Protein AF-A0A924Q758-F1 (afdb_monomer_lite)

pLDDT: mean 72.0, std 23.08, range [26.52, 95.31]

Secondary structure (DSSP, 8-state):
----------S-GGG--TTSSSS-S-S------SS--GGGS-HHHHHHHHHHHHHHGGGSPP---S-STTTTTS----------------S---PPPTT---------------

Sequence (114 aa):
KQIWYLLQLVGHDWDLNLRATTHPEFDAWRWNDYWVPLDVVVEFKRGVYEMALTELSRFLPRCDYRNRFLRSNMRGGNGEHPDGCFEEAQGAHFELPPGATFDPDPQLSHPAVP

Foldseek 3Di:
DDDDDDDDDPDDPVVDDQPPDPDGPDDDDDDDPLPDDLVVPDPVCSVVSVVRSVVCVVVPPPPCPPDPPPVVPDDDDDDDDDDDDDDDDDDDDPDDPPPDDDDDDDDDDDDDDD

Radius of gyration: 28.61 Å; chains: 1; bounding box: 56×79×61 Å

Structure (mmCIF, N/CA/C/O backbone):
data_AF-A0A924Q758-F1
#
_entry.id   AF-A0A924Q758-F1
#
loop_
_atom_site.group_PDB
_atom_site.id
_atom_site.type_symbol
_atom_site.label_atom_id
_atom_site.label_alt_id
_atom_site.label_comp_id
_atom_site.label_asym_id
_atom_site.label_entity_id
_atom_site.label_seq_id
_atom_site.pdbx_PDB_ins_code
_atom_site.Cartn_x
_atom_site.Cartn_y
_atom_site.Cartn_z
_atom_site.occupancy
_atom_site.B_iso_or_equiv
_atom_site.auth_seq_id
_atom_site.auth_comp_id
_atom_site.auth_asym_id
_atom_site.auth_atom_id
_atom_site.pdbx_PDB_model_num
ATOM 1 N N . LYS A 1 1 ? 12.620 -1.961 14.859 1.00 83.31 1 LYS A N 1
ATOM 2 C CA . LYS A 1 1 ? 11.537 -0.951 14.728 1.00 83.31 1 LYS A CA 1
ATOM 3 C C . LYS A 1 1 ? 11.280 -0.737 13.238 1.00 83.31 1 LYS A C 1
ATOM 5 O O . LYS A 1 1 ? 12.261 -0.684 12.512 1.00 83.31 1 LYS A O 1
ATOM 10 N N . GLN A 1 2 ? 10.023 -0.696 12.790 1.00 90.31 2 GLN A N 1
ATOM 11 C CA . GLN A 1 2 ? 9.651 -0.503 11.377 1.00 90.31 2 GLN A CA 1
ATOM 12 C C . GLN A 1 2 ? 8.993 0.872 11.206 1.00 90.31 2 GLN A C 1
ATOM 14 O O . GLN A 1 2 ? 8.342 1.343 12.138 1.00 90.31 2 GLN A O 1
ATOM 19 N N . ILE A 1 3 ? 9.194 1.514 10.056 1.00 93.50 3 ILE A N 1
ATOM 20 C CA . ILE A 1 3 ? 8.580 2.800 9.697 1.00 93.50 3 ILE A CA 1
ATOM 21 C C . ILE A 1 3 ? 7.814 2.577 8.395 1.00 93.50 3 ILE A C 1
ATOM 23 O O . ILE A 1 3 ? 8.365 1.996 7.463 1.00 93.50 3 ILE A O 1
ATOM 27 N N . TRP A 1 4 ? 6.559 3.018 8.354 1.00 95.31 4 TRP A N 1
ATOM 28 C CA . TRP A 1 4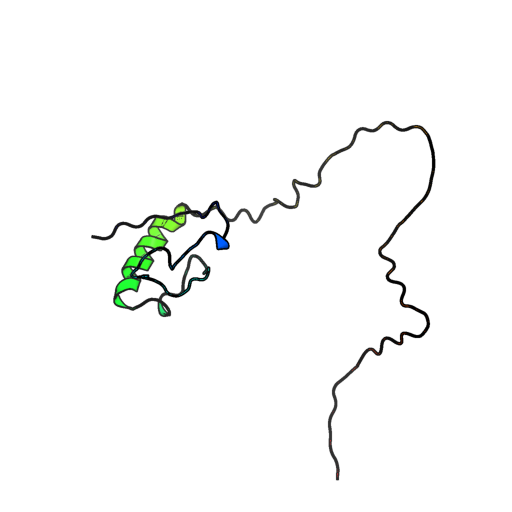 ? 5.658 2.836 7.218 1.00 95.31 4 TRP A CA 1
ATOM 29 C C . TRP A 1 4 ? 5.252 4.184 6.633 1.00 95.31 4 TRP A C 1
ATOM 31 O O . TRP A 1 4 ? 5.047 5.150 7.367 1.00 95.31 4 TRP A O 1
ATOM 41 N N . TYR A 1 5 ? 5.110 4.225 5.310 1.00 94.69 5 TYR A N 1
ATOM 42 C CA . TYR A 1 5 ? 4.680 5.398 4.557 1.00 94.69 5 TYR A CA 1
ATOM 43 C C . TYR A 1 5 ? 3.475 5.025 3.694 1.00 94.69 5 TYR A C 1
ATOM 45 O O . TYR A 1 5 ? 3.447 3.948 3.101 1.00 94.69 5 TYR A O 1
ATOM 53 N N . LEU A 1 6 ? 2.496 5.925 3.608 1.00 95.06 6 LEU A N 1
ATOM 54 C CA . LEU A 1 6 ? 1.405 5.842 2.642 1.00 95.06 6 LEU A CA 1
ATOM 55 C C . LEU A 1 6 ? 1.737 6.760 1.467 1.00 95.06 6 LEU A C 1
ATOM 57 O O . LEU A 1 6 ? 1.982 7.949 1.669 1.00 95.06 6 LEU A O 1
ATOM 61 N N . LEU A 1 7 ? 1.750 6.211 0.256 1.00 94.62 7 LEU A N 1
ATOM 62 C CA . LEU A 1 7 ? 2.089 6.936 -0.965 1.00 94.62 7 LEU A CA 1
ATOM 63 C C . LEU A 1 7 ? 0.929 6.858 -1.956 1.00 94.62 7 LEU A C 1
ATOM 65 O O . LEU A 1 7 ? 0.241 5.842 -2.042 1.00 94.62 7 LEU A O 1
ATOM 69 N N . GLN A 1 8 ? 0.745 7.931 -2.720 1.00 93.12 8 GLN A N 1
ATOM 70 C CA . GLN A 1 8 ? -0.157 7.968 -3.864 1.00 93.12 8 GLN A CA 1
ATOM 71 C C . GLN A 1 8 ? 0.680 7.933 -5.142 1.00 93.12 8 GLN A C 1
ATOM 73 O O . GLN A 1 8 ? 1.552 8.783 -5.331 1.00 93.12 8 GLN A O 1
ATOM 78 N N . LEU A 1 9 ? 0.405 6.974 -6.028 1.00 93.31 9 LEU A N 1
ATOM 79 C CA . LEU A 1 9 ? 0.984 6.978 -7.367 1.00 93.31 9 LEU A CA 1
ATOM 80 C C . LEU A 1 9 ? 0.345 8.116 -8.177 1.00 93.31 9 LEU A C 1
ATOM 82 O O . LEU A 1 9 ? -0.871 8.151 -8.347 1.00 93.31 9 LEU A O 1
ATOM 86 N N . VAL A 1 10 ? 1.168 9.067 -8.625 1.00 94.19 10 VAL A N 1
ATOM 87 C CA . VAL A 1 10 ? 0.739 10.218 -9.447 1.00 94.19 10 VAL A CA 1
ATOM 88 C C . VAL A 1 10 ? 0.987 10.012 -10.944 1.00 94.19 10 VAL A C 1
ATOM 90 O O . VAL A 1 10 ? 0.408 10.728 -11.755 1.00 94.19 10 VAL A O 1
ATOM 93 N N . GLY A 1 11 ? 1.863 9.065 -11.291 1.00 93.75 11 GLY A N 1
ATOM 94 C CA . GLY A 1 11 ? 2.157 8.662 -12.664 1.00 93.75 11 GLY A CA 1
ATOM 95 C C . GLY A 1 11 ? 1.254 7.528 -13.134 1.00 93.75 11 GLY A C 1
ATOM 96 O O . GLY A 1 11 ? 0.205 7.260 -12.543 1.00 93.75 11 GLY A O 1
ATOM 97 N N . HIS A 1 12 ? 1.679 6.852 -14.192 1.00 95.06 12 HIS A N 1
ATOM 98 C CA . HIS A 1 12 ? 0.953 5.714 -14.728 1.00 95.06 12 HIS A CA 1
ATOM 99 C C . HIS A 1 12 ? 1.463 4.389 -14.158 1.00 95.06 12 HIS A C 1
ATOM 101 O O . HIS A 1 12 ? 2.622 4.252 -13.774 1.00 95.06 12 HIS A O 1
ATOM 107 N N . ASP A 1 13 ? 0.605 3.373 -14.180 1.00 92.75 13 ASP A N 1
ATOM 108 C CA . ASP A 1 13 ? 0.933 2.028 -13.701 1.00 92.75 13 ASP A CA 1
ATOM 109 C C . ASP A 1 13 ? 2.116 1.397 -14.464 1.00 92.75 13 ASP A C 1
ATOM 111 O O . ASP A 1 13 ? 2.900 0.643 -13.890 1.00 92.75 13 ASP A O 1
ATOM 115 N N . TRP A 1 14 ? 2.292 1.732 -15.747 1.00 92.94 14 TRP A N 1
ATOM 116 C CA . TRP A 1 14 ? 3.409 1.247 -16.571 1.00 92.94 14 TRP A CA 1
ATOM 117 C C . TRP A 1 14 ? 4.751 1.927 -16.280 1.00 92.94 14 TRP A C 1
ATOM 119 O O . TRP A 1 14 ? 5.778 1.455 -16.765 1.00 92.94 14 TRP A O 1
ATOM 129 N N . ASP A 1 15 ? 4.770 2.989 -15.473 1.00 93.19 15 ASP A N 1
ATOM 130 C CA . ASP A 1 15 ? 6.020 3.616 -15.031 1.00 93.19 15 ASP A CA 1
ATOM 131 C C . ASP A 1 15 ? 6.716 2.781 -13.933 1.00 93.19 15 ASP A C 1
ATOM 133 O O . ASP A 1 15 ? 7.871 3.034 -13.578 1.00 93.19 15 ASP A O 1
ATOM 137 N N . LEU A 1 16 ? 6.041 1.757 -13.392 1.00 92.56 16 LEU A N 1
ATOM 138 C CA . LEU A 1 16 ? 6.567 0.903 -12.332 1.00 92.56 16 LEU A CA 1
ATOM 139 C C . LEU A 1 16 ? 7.462 -0.218 -12.891 1.00 92.56 16 LEU A C 1
ATOM 141 O O . LEU A 1 16 ? 6.987 -1.244 -13.378 1.00 92.56 16 LEU A O 1
ATOM 145 N N . ASN A 1 17 ? 8.781 -0.046 -12.778 1.00 93.31 17 ASN A N 1
ATOM 146 C CA . ASN A 1 17 ? 9.769 -1.019 -13.250 1.00 93.31 17 ASN A CA 1
ATOM 147 C C . ASN A 1 17 ? 10.377 -1.851 -12.104 1.00 93.31 17 ASN A C 1
ATOM 149 O O . ASN A 1 17 ? 11.277 -1.395 -11.399 1.00 93.31 17 ASN A O 1
ATOM 153 N N . LEU A 1 18 ? 9.948 -3.111 -11.976 1.00 94.44 18 LEU A N 1
ATOM 154 C CA . LEU A 1 18 ? 10.472 -4.059 -10.977 1.00 94.44 18 LEU A CA 1
ATOM 155 C C . LEU A 1 18 ? 11.876 -4.608 -11.302 1.00 94.44 18 LEU A C 1
ATOM 157 O O . LEU A 1 18 ? 12.501 -5.231 -10.448 1.00 94.44 18 LEU A O 1
ATOM 161 N N . ARG A 1 19 ? 12.390 -4.398 -12.523 1.00 95.06 19 ARG A N 1
ATOM 162 C CA . ARG A 1 19 ? 13.693 -4.905 -13.004 1.00 95.06 19 ARG A CA 1
ATOM 163 C C . ARG A 1 19 ? 14.759 -3.812 -13.110 1.00 95.06 19 ARG A C 1
ATOM 165 O O . ARG A 1 19 ? 15.754 -3.982 -13.807 1.00 95.06 19 ARG A O 1
ATOM 172 N N . ALA A 1 20 ? 14.563 -2.692 -12.416 1.00 93.50 20 ALA A N 1
ATOM 173 C CA . ALA A 1 20 ? 15.513 -1.582 -12.404 1.00 93.50 20 ALA A CA 1
ATOM 174 C C . ALA A 1 20 ? 16.832 -1.899 -11.662 1.00 93.50 20 ALA A C 1
ATOM 176 O O . ALA A 1 20 ? 17.804 -1.160 -11.804 1.00 93.50 20 ALA A O 1
ATOM 177 N N . THR A 1 21 ? 16.883 -2.981 -10.877 1.00 94.50 21 THR A N 1
ATOM 178 C CA . THR A 1 21 ? 18.064 -3.412 -10.112 1.00 94.50 21 THR A CA 1
ATOM 179 C C . THR A 1 21 ? 18.568 -4.780 -10.580 1.00 94.50 21 THR A C 1
ATOM 181 O O . THR A 1 21 ? 17.836 -5.569 -11.175 1.00 94.50 21 THR A O 1
ATOM 184 N N . THR A 1 22 ? 19.836 -5.091 -10.291 1.00 92.19 22 THR A N 1
ATOM 185 C CA . THR A 1 22 ? 20.450 -6.398 -10.602 1.00 92.19 22 THR A CA 1
ATOM 186 C C . THR A 1 22 ? 19.896 -7.545 -9.753 1.00 92.19 22 THR A C 1
ATOM 188 O O . THR A 1 22 ? 19.997 -8.704 -10.148 1.00 92.19 22 THR A O 1
ATOM 191 N N . HIS A 1 23 ? 19.308 -7.229 -8.599 1.00 93.50 23 HIS A N 1
ATOM 192 C CA . HIS A 1 23 ? 18.656 -8.174 -7.702 1.00 93.50 23 HIS A CA 1
ATOM 193 C C . HIS A 1 23 ? 17.250 -7.649 -7.367 1.00 93.50 23 HIS A C 1
ATOM 195 O O . HIS A 1 23 ? 17.112 -6.837 -6.447 1.00 93.50 23 HIS A O 1
ATOM 201 N N . PRO A 1 24 ? 16.223 -8.019 -8.154 1.00 94.75 24 PRO A N 1
ATOM 202 C CA . PRO A 1 24 ? 14.864 -7.541 -7.938 1.00 94.75 24 PRO A CA 1
ATOM 203 C C . PRO A 1 24 ? 14.248 -8.204 -6.702 1.00 94.75 24 PRO A C 1
ATOM 205 O O . PRO A 1 24 ? 14.338 -9.416 -6.529 1.00 94.75 24 PRO A O 1
ATOM 208 N N . GLU A 1 25 ? 13.597 -7.412 -5.851 1.00 94.12 25 GLU A N 1
ATOM 209 C CA . GLU A 1 25 ? 12.893 -7.924 -4.664 1.00 94.12 25 GLU A CA 1
ATOM 210 C C . GLU A 1 25 ? 11.533 -8.555 -5.008 1.00 94.12 25 GLU A C 1
ATOM 212 O O . GLU A 1 25 ? 11.041 -9.412 -4.276 1.00 94.12 25 GLU A O 1
ATOM 217 N N . PHE A 1 26 ? 10.922 -8.123 -6.115 1.00 94.88 26 PHE A N 1
ATOM 218 C CA . PHE A 1 26 ? 9.578 -8.515 -6.533 1.00 94.88 26 PHE A CA 1
ATOM 219 C C . PHE A 1 26 ? 9.567 -8.967 -7.994 1.00 94.88 26 PHE A C 1
ATOM 221 O O . PHE A 1 26 ? 10.189 -8.341 -8.854 1.00 94.88 26 PHE A O 1
ATOM 228 N N . ASP A 1 27 ? 8.793 -10.013 -8.287 1.00 94.88 27 ASP A N 1
ATOM 229 C CA . ASP A 1 27 ? 8.614 -10.519 -9.653 1.00 94.88 27 ASP A CA 1
ATOM 230 C C . ASP A 1 27 ? 7.427 -9.889 -10.382 1.00 94.88 27 ASP A C 1
ATOM 232 O O . ASP A 1 27 ? 7.479 -9.682 -11.594 1.00 94.88 27 ASP A O 1
ATOM 236 N N . ALA A 1 28 ? 6.357 -9.592 -9.646 1.00 94.88 28 ALA A N 1
ATOM 237 C CA . ALA A 1 28 ? 5.114 -9.052 -10.171 1.00 94.88 28 ALA A CA 1
ATOM 238 C C . ALA A 1 28 ? 4.407 -8.205 -9.111 1.00 94.88 28 ALA A C 1
ATOM 240 O O . ALA A 1 28 ? 4.695 -8.299 -7.916 1.00 94.88 28 ALA A O 1
ATOM 241 N N . TRP A 1 29 ? 3.448 -7.401 -9.559 1.00 94.94 29 TRP A N 1
ATOM 242 C CA . TRP A 1 29 ? 2.627 -6.571 -8.692 1.00 94.94 29 TRP A CA 1
ATOM 243 C C . TRP A 1 29 ? 1.186 -6.523 -9.208 1.00 94.94 29 TRP A C 1
ATOM 245 O O . TRP A 1 29 ? 0.919 -6.762 -10.385 1.00 94.94 29 TRP A O 1
ATOM 255 N N . ARG A 1 30 ? 0.251 -6.235 -8.304 1.00 93.19 30 ARG A N 1
ATOM 256 C CA . ARG A 1 30 ? -1.144 -5.926 -8.625 1.00 93.19 30 ARG A CA 1
ATOM 257 C C . ARG A 1 30 ? -1.694 -4.968 -7.583 1.00 93.19 30 ARG A C 1
ATOM 259 O O . ARG A 1 30 ? -1.272 -5.015 -6.427 1.00 93.19 30 ARG A O 1
ATOM 266 N N . TRP A 1 31 ? -2.672 -4.159 -7.966 1.00 92.56 31 TRP A N 1
ATOM 267 C CA . TRP A 1 31 ? -3.462 -3.421 -6.990 1.00 92.56 31 TRP A CA 1
ATOM 268 C C . TRP A 1 31 ? -4.312 -4.381 -6.151 1.00 92.56 31 TRP A C 1
ATOM 270 O O . TRP A 1 31 ? -4.785 -5.420 -6.625 1.00 92.56 31 TRP A O 1
ATOM 280 N N . ASN A 1 32 ? -4.493 -4.026 -4.886 1.00 90.56 32 ASN A N 1
ATOM 281 C CA . ASN A 1 32 ? -5.410 -4.689 -3.976 1.00 90.56 32 ASN A CA 1
ATOM 282 C C . ASN A 1 32 ? -6.188 -3.622 -3.211 1.00 90.56 32 ASN A C 1
ATOM 284 O O . ASN A 1 32 ? -5.706 -2.497 -3.053 1.00 90.56 32 ASN A O 1
ATOM 288 N N . ASP A 1 33 ? -7.360 -3.990 -2.703 1.00 89.44 33 ASP A N 1
ATOM 289 C CA . ASP A 1 33 ? -8.075 -3.148 -1.755 1.00 89.44 33 ASP A CA 1
ATOM 290 C C . ASP A 1 33 ? -7.196 -2.841 -0.541 1.00 89.44 33 ASP A C 1
ATOM 292 O O . ASP A 1 33 ? -6.373 -3.663 -0.119 1.00 89.44 33 ASP A O 1
ATOM 296 N N . TYR A 1 34 ? -7.390 -1.646 0.024 1.00 90.88 34 TYR A N 1
ATOM 297 C CA . TYR A 1 34 ? -6.599 -1.163 1.155 1.00 90.88 34 TYR A CA 1
ATOM 298 C C . TYR A 1 34 ? -6.640 -2.129 2.344 1.00 90.88 34 TYR A C 1
ATOM 300 O O . TYR A 1 34 ? -5.619 -2.418 2.966 1.00 90.88 34 TYR A O 1
ATOM 308 N N . TRP A 1 35 ? -7.826 -2.666 2.629 1.00 90.56 35 TRP A N 1
ATOM 309 C CA . TRP A 1 35 ? -8.019 -3.705 3.629 1.00 90.56 35 TRP A CA 1
ATOM 310 C C . TRP A 1 35 ? -7.753 -5.069 3.000 1.00 90.56 35 TRP A C 1
ATOM 312 O O . TRP A 1 35 ? -8.672 -5.787 2.610 1.00 90.56 35 TRP A O 1
ATOM 322 N N . VAL A 1 36 ? -6.469 -5.402 2.865 1.00 83.56 36 VAL A N 1
ATOM 323 C CA . VAL A 1 36 ? -6.050 -6.719 2.386 1.00 83.56 36 VAL A CA 1
ATOM 324 C C . VAL A 1 36 ? -6.386 -7.795 3.427 1.00 83.56 36 VAL A C 1
ATOM 326 O O . VAL A 1 36 ? -6.117 -7.594 4.616 1.00 83.56 36 VAL A O 1
ATOM 329 N N . PRO A 1 37 ? -6.937 -8.949 3.013 1.00 86.75 37 PRO A N 1
ATOM 330 C CA . PRO A 1 37 ? -7.133 -10.074 3.918 1.00 86.75 37 PRO A CA 1
ATOM 331 C C . PRO A 1 37 ? -5.790 -10.525 4.519 1.00 86.75 37 PRO A C 1
ATOM 333 O O . PRO A 1 37 ? -4.831 -10.808 3.802 1.00 86.75 37 PRO A O 1
ATOM 336 N N . LEU A 1 38 ? -5.669 -10.563 5.849 1.00 86.12 38 LEU A N 1
ATOM 337 C CA . LEU A 1 38 ? -4.396 -10.900 6.505 1.00 86.12 38 LEU A CA 1
ATOM 338 C C . LEU A 1 38 ? -3.984 -12.363 6.279 1.00 86.12 38 LEU A C 1
ATOM 340 O O . LEU A 1 38 ? -2.811 -12.698 6.438 1.00 86.12 38 LEU A O 1
ATOM 344 N N . ASP A 1 39 ? -4.913 -13.231 5.887 1.00 87.06 39 ASP A N 1
ATOM 345 C CA . ASP A 1 39 ? -4.660 -14.622 5.513 1.00 87.06 39 ASP A CA 1
ATOM 346 C C . ASP A 1 39 ? -3.738 -14.754 4.293 1.00 87.06 39 ASP A C 1
ATOM 348 O O . ASP A 1 39 ? -2.929 -15.683 4.270 1.00 87.06 39 ASP A O 1
ATOM 352 N N . VAL A 1 40 ? -3.750 -13.787 3.362 1.00 89.56 40 VAL A N 1
ATOM 353 C CA . VAL A 1 40 ? -2.806 -13.757 2.226 1.00 89.56 40 VAL A CA 1
ATOM 354 C C . VAL A 1 40 ? -1.434 -13.179 2.590 1.00 89.56 40 VAL A C 1
ATOM 356 O O . VAL A 1 40 ? -0.493 -13.253 1.799 1.00 89.56 40 VAL A O 1
ATOM 359 N N . VAL A 1 41 ? -1.298 -12.607 3.790 1.00 89.56 41 VAL A N 1
ATOM 360 C CA . VAL A 1 41 ? -0.037 -12.085 4.326 1.00 89.56 41 VAL A CA 1
ATOM 361 C C . VAL A 1 41 ? 0.616 -13.149 5.206 1.00 89.56 41 VAL A C 1
ATOM 363 O O . VAL A 1 41 ? -0.040 -13.846 5.985 1.00 89.56 41 VAL A O 1
ATOM 366 N N . VAL A 1 42 ? 1.942 -13.253 5.116 1.00 92.19 42 VAL A N 1
ATOM 367 C CA . VAL A 1 42 ? 2.720 -14.163 5.961 1.00 92.19 42 VAL A CA 1
ATOM 368 C C . VAL A 1 42 ? 2.501 -13.859 7.447 1.00 92.19 42 VAL A C 1
ATOM 370 O O . VAL A 1 42 ? 2.509 -12.701 7.867 1.00 92.19 42 VAL A O 1
ATOM 373 N N . GLU A 1 43 ? 2.322 -14.909 8.246 1.00 94.25 43 GLU A N 1
ATOM 374 C CA . GLU A 1 43 ? 1.833 -14.831 9.627 1.00 94.25 43 GLU A CA 1
ATOM 375 C C . GLU A 1 43 ? 2.600 -13.830 10.499 1.00 94.25 43 GLU A C 1
ATOM 377 O O . GLU A 1 43 ? 1.998 -12.963 11.130 1.00 94.25 43 GLU A O 1
ATOM 382 N N . PHE A 1 44 ? 3.933 -13.862 10.449 1.00 93.75 44 PHE A N 1
ATOM 383 C CA . PHE A 1 44 ? 4.774 -12.982 11.264 1.00 93.75 44 PHE A CA 1
ATOM 384 C C . PHE A 1 44 ? 4.660 -11.488 10.904 1.00 93.75 44 PHE A C 1
ATOM 386 O O . PHE A 1 44 ? 5.086 -10.640 11.689 1.00 93.75 44 PHE A O 1
ATOM 393 N N . LYS A 1 45 ? 4.105 -11.136 9.733 1.00 93.19 45 LYS A N 1
ATOM 394 C CA . LYS A 1 45 ? 3.882 -9.738 9.318 1.00 93.19 45 LYS A CA 1
ATOM 395 C C . LYS A 1 45 ? 2.473 -9.235 9.623 1.00 93.19 45 LYS A C 1
ATOM 397 O O . LYS A 1 45 ? 2.285 -8.020 9.626 1.00 93.19 45 LYS A O 1
ATOM 402 N N . ARG A 1 46 ? 1.509 -10.118 9.909 1.00 94.25 46 ARG A N 1
ATOM 403 C CA . ARG A 1 46 ? 0.085 -9.757 10.045 1.00 94.25 46 ARG A CA 1
ATOM 404 C C . ARG A 1 46 ? -0.148 -8.629 11.049 1.00 94.25 46 ARG A C 1
ATOM 406 O O . ARG A 1 46 ? -0.724 -7.616 10.674 1.00 94.25 46 ARG A O 1
ATOM 413 N N . GLY A 1 47 ? 0.388 -8.745 12.266 1.00 93.94 47 GLY A N 1
ATOM 414 C CA . GLY A 1 47 ? 0.211 -7.715 13.301 1.00 93.94 47 GLY A CA 1
ATOM 415 C C . GLY A 1 47 ? 0.845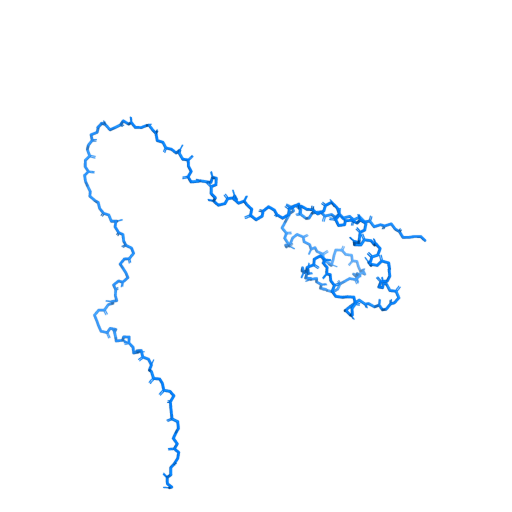 -6.364 12.943 1.00 93.94 47 GLY A C 1
ATOM 416 O O . GLY A 1 47 ? 0.295 -5.313 13.252 1.00 93.94 47 GLY A O 1
ATOM 417 N N . VAL A 1 48 ? 1.975 -6.365 12.227 1.00 94.06 48 VAL A N 1
ATOM 418 C CA . VAL A 1 48 ? 2.615 -5.117 11.775 1.00 94.06 48 VAL A CA 1
ATOM 419 C C . VAL A 1 48 ? 1.792 -4.450 10.672 1.00 94.06 48 VAL A C 1
ATOM 421 O O . VAL A 1 48 ? 1.647 -3.230 10.680 1.00 94.06 48 VAL A O 1
ATOM 424 N N . TYR A 1 49 ? 1.241 -5.239 9.745 1.00 93.31 49 TYR A N 1
ATOM 425 C CA . TYR A 1 49 ? 0.354 -4.738 8.692 1.00 93.31 49 TYR A CA 1
ATOM 426 C C . TYR A 1 49 ? -0.944 -4.187 9.276 1.00 93.31 49 TYR A C 1
ATOM 428 O O . TYR A 1 49 ? -1.357 -3.099 8.893 1.00 93.31 49 TYR A O 1
ATOM 436 N N . GLU A 1 50 ? -1.547 -4.884 10.238 1.00 93.94 50 GLU A N 1
ATOM 437 C CA . GLU A 1 50 ? -2.746 -4.420 10.936 1.00 93.94 50 GLU A CA 1
ATOM 438 C C . GLU A 1 50 ? -2.518 -3.056 11.599 1.00 93.94 50 GLU A C 1
ATOM 440 O O . GLU A 1 50 ? -3.294 -2.124 11.378 1.00 93.94 50 GLU A O 1
ATOM 445 N N . MET A 1 51 ? -1.418 -2.905 12.346 1.00 94.12 51 MET A N 1
ATOM 446 C CA . MET A 1 51 ? -1.059 -1.631 12.972 1.00 94.12 51 MET A CA 1
ATOM 447 C C . MET A 1 51 ? -0.836 -0.526 11.935 1.00 94.12 51 MET A C 1
ATOM 449 O O . MET A 1 51 ? -1.422 0.550 12.047 1.00 94.12 51 MET A O 1
ATOM 453 N N . ALA A 1 52 ? -0.019 -0.791 10.911 1.00 94.50 52 ALA A N 1
ATOM 454 C CA . ALA A 1 52 ? 0.314 0.202 9.894 1.00 94.50 52 ALA A CA 1
ATOM 455 C C . ALA A 1 52 ? -0.927 0.654 9.107 1.00 94.50 52 ALA A C 1
ATOM 457 O O . ALA A 1 52 ? -1.155 1.854 8.956 1.00 94.50 52 ALA A O 1
ATOM 458 N N . LEU A 1 53 ? -1.757 -0.287 8.649 1.00 93.81 53 LEU A N 1
ATOM 459 C CA . LEU A 1 53 ? -2.994 0.012 7.923 1.00 93.81 53 LEU A CA 1
ATOM 460 C C . LEU 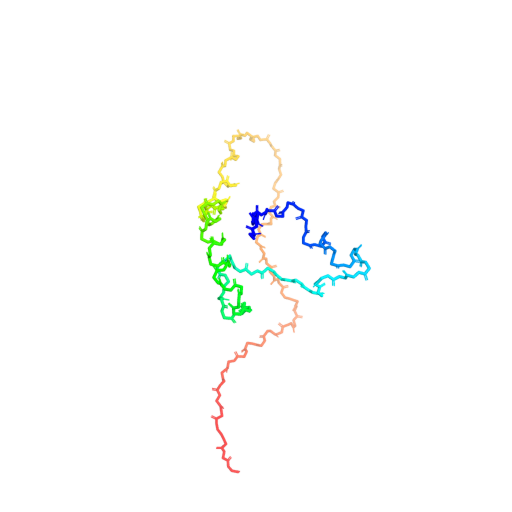A 1 53 ? -3.998 0.753 8.814 1.00 93.81 53 LEU A C 1
ATOM 462 O O . LEU A 1 53 ? -4.616 1.724 8.383 1.00 93.81 53 LEU A O 1
ATOM 466 N N . THR A 1 54 ? -4.124 0.372 10.086 1.00 94.50 54 THR A N 1
ATOM 467 C CA . THR A 1 54 ? -5.014 1.075 11.021 1.00 94.50 54 THR A CA 1
ATOM 468 C C . THR A 1 54 ? -4.572 2.521 11.235 1.00 94.50 54 THR A C 1
ATOM 470 O O . THR A 1 54 ? -5.390 3.439 11.128 1.00 94.50 54 THR A O 1
ATOM 473 N N . GLU A 1 55 ? -3.283 2.759 11.486 1.00 94.75 55 GLU A N 1
ATOM 474 C CA . GLU A 1 55 ? -2.753 4.108 11.706 1.00 94.75 55 GLU A CA 1
ATOM 475 C C . GLU A 1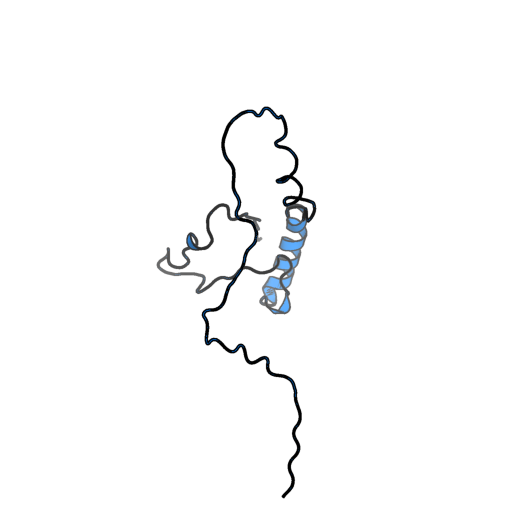 55 ? -2.896 5.003 10.468 1.00 94.75 55 GLU A C 1
ATOM 477 O O . GLU A 1 55 ? -3.296 6.170 10.593 1.00 94.75 55 GLU A O 1
ATOM 482 N N . LEU A 1 56 ? -2.614 4.444 9.287 1.00 94.38 56 LEU A N 1
ATOM 483 C CA . LEU A 1 56 ? -2.604 5.163 8.014 1.00 94.38 56 LEU A CA 1
ATOM 484 C C . LEU A 1 56 ? -4.005 5.363 7.412 1.00 94.38 56 LEU A C 1
ATOM 486 O O . LEU A 1 56 ? -4.184 6.279 6.608 1.00 94.38 56 LEU A O 1
ATOM 490 N N . SER A 1 57 ? -5.006 4.582 7.830 1.00 93.69 57 SER A N 1
ATOM 491 C CA . SER A 1 57 ? -6.375 4.618 7.284 1.00 93.69 57 SER A CA 1
ATOM 492 C C . SER A 1 57 ? -7.014 6.013 7.289 1.00 93.69 57 SER A C 1
ATOM 494 O O . SER A 1 57 ? -7.765 6.364 6.380 1.00 93.69 57 SER A O 1
ATOM 496 N N . ARG A 1 58 ? -6.674 6.853 8.275 1.00 92.94 58 ARG A N 1
ATOM 497 C CA . ARG A 1 58 ? -7.197 8.224 8.416 1.00 92.94 58 ARG A CA 1
ATOM 498 C C . ARG A 1 58 ? -6.773 9.175 7.293 1.00 92.94 58 ARG A C 1
ATOM 500 O O . ARG A 1 58 ? -7.396 10.221 7.124 1.00 92.94 58 ARG A O 1
ATOM 507 N N . PHE A 1 59 ? -5.693 8.848 6.584 1.00 92.88 59 PHE A N 1
ATOM 508 C CA . PHE A 1 59 ? -5.155 9.651 5.485 1.00 92.88 59 PHE A CA 1
ATOM 509 C C . PHE A 1 59 ? -5.686 9.208 4.127 1.00 92.88 59 PHE A C 1
ATOM 511 O O . PHE A 1 59 ? -5.371 9.836 3.116 1.00 92.88 59 PHE A O 1
ATOM 518 N N . LEU A 1 60 ? -6.486 8.140 4.090 1.00 90.81 60 LEU A N 1
ATOM 519 C CA . LEU A 1 60 ? -7.126 7.740 2.856 1.00 90.81 60 LEU A CA 1
ATOM 520 C C . LEU A 1 60 ? -8.059 8.845 2.368 1.00 90.81 60 LEU A C 1
ATOM 522 O O . LEU A 1 60 ? -8.725 9.501 3.180 1.00 90.81 60 LEU A O 1
ATOM 526 N N . PRO A 1 61 ? -8.141 9.040 1.042 1.00 85.56 61 PRO A N 1
ATOM 527 C CA . PRO A 1 61 ? -9.143 9.911 0.469 1.00 85.56 61 PRO A CA 1
ATOM 528 C C . PRO A 1 61 ? -10.502 9.512 1.032 1.00 85.56 61 PRO A C 1
ATOM 530 O O . PRO A 1 61 ? -10.900 8.347 0.960 1.00 85.56 61 PRO A O 1
ATOM 533 N N . ARG A 1 62 ? -11.222 10.481 1.606 1.00 76.88 62 ARG A N 1
ATOM 534 C CA . ARG A 1 62 ? -12.638 10.279 1.909 1.00 76.88 62 ARG A CA 1
ATOM 535 C C . ARG A 1 62 ? -13.267 9.852 0.598 1.00 76.88 62 ARG A C 1
ATOM 537 O O . ARG A 1 62 ? -13.097 10.546 -0.402 1.00 76.88 62 ARG A O 1
ATOM 544 N N . CYS A 1 63 ? -13.893 8.682 0.589 1.00 58.56 63 CYS A N 1
ATOM 545 C CA . CYS A 1 63 ? -14.497 8.159 -0.617 1.00 58.56 63 CYS A CA 1
ATOM 546 C C . CYS A 1 63 ? -15.679 9.064 -0.973 1.00 58.56 63 CYS A C 1
ATOM 548 O O . CYS A 1 63 ? -16.800 8.881 -0.501 1.00 58.56 63 CYS A O 1
ATOM 550 N N . ASP A 1 64 ? -15.397 10.116 -1.735 1.00 52.50 64 ASP A N 1
ATOM 551 C CA . ASP A 1 64 ? -16.395 11.013 -2.275 1.00 52.50 64 ASP A CA 1
ATOM 552 C C . ASP A 1 64 ? -17.028 10.285 -3.463 1.00 52.50 64 ASP A C 1
ATOM 554 O O . ASP A 1 64 ? -16.765 10.559 -4.631 1.00 52.50 64 ASP A O 1
ATOM 558 N N . TYR A 1 65 ? -17.895 9.319 -3.154 1.00 56.28 65 TYR A N 1
ATOM 559 C CA . TYR A 1 65 ? -18.867 8.794 -4.113 1.00 56.28 65 TYR A CA 1
ATOM 560 C C . TYR A 1 65 ? -19.889 9.876 -4.527 1.00 56.28 65 TYR A C 1
ATOM 562 O O . TYR A 1 65 ? -20.809 9.607 -5.298 1.00 56.28 65 TYR A O 1
ATOM 570 N N . ARG A 1 66 ? -19.760 11.119 -4.039 1.00 50.59 66 ARG A N 1
ATOM 571 C CA . ARG A 1 66 ? -20.603 12.249 -4.408 1.00 50.59 66 ARG A CA 1
ATOM 572 C C . ARG A 1 66 ? -19.952 13.052 -5.539 1.00 50.59 66 ARG A C 1
ATOM 574 O O . ARG A 1 66 ? -19.152 13.957 -5.348 1.00 50.59 66 ARG A O 1
ATOM 581 N N . ASN A 1 67 ? -20.468 12.819 -6.742 1.00 49.69 67 ASN A N 1
ATOM 582 C CA . ASN A 1 67 ? -20.679 13.888 -7.722 1.00 49.69 67 ASN A CA 1
ATOM 583 C C . ASN A 1 67 ? -19.453 14.478 -8.442 1.00 49.69 67 ASN A C 1
ATOM 585 O O . ASN A 1 67 ? -19.417 15.687 -8.680 1.00 49.69 67 ASN A O 1
ATOM 589 N N . ARG A 1 68 ? -18.521 13.655 -8.943 1.00 55.56 68 ARG A N 1
ATOM 590 C CA . ARG A 1 68 ? -17.698 14.104 -10.090 1.00 55.56 68 ARG A CA 1
ATOM 591 C C . ARG A 1 68 ? -18.522 14.155 -11.385 1.00 55.56 68 ARG A C 1
ATOM 593 O O . ARG A 1 68 ? -18.375 15.087 -12.167 1.00 55.56 68 ARG A O 1
ATOM 600 N N . PHE A 1 69 ? -19.465 13.225 -11.553 1.00 54.88 69 PHE A N 1
ATOM 601 C CA . PHE A 1 69 ? -20.302 13.133 -12.755 1.00 54.88 69 PHE A CA 1
ATOM 602 C C . PHE A 1 69 ? -21.416 14.192 -12.836 1.00 54.88 69 PHE A C 1
ATOM 604 O O . PHE A 1 69 ? -21.797 14.576 -13.934 1.00 54.88 69 PHE A O 1
ATOM 611 N N . LEU A 1 70 ? -21.899 14.740 -11.708 1.00 55.62 70 LEU A N 1
ATOM 612 C CA . LEU A 1 70 ? -22.946 15.781 -11.725 1.00 55.62 70 LEU A CA 1
ATOM 613 C C . LEU A 1 70 ? -22.413 17.222 -11.821 1.00 55.62 70 LEU A C 1
ATOM 615 O O . LEU A 1 70 ? -23.197 18.137 -12.060 1.00 55.62 70 LEU A O 1
ATOM 619 N N . ARG A 1 71 ? -21.102 17.458 -11.658 1.00 54.56 71 ARG A N 1
ATOM 620 C CA . ARG A 1 71 ? -20.520 18.810 -11.796 1.00 54.56 71 ARG A CA 1
ATOM 621 C C . ARG A 1 71 ? -20.078 19.154 -13.216 1.00 54.56 71 ARG A C 1
ATOM 623 O O . ARG A 1 71 ? -19.927 20.331 -13.513 1.00 54.56 71 ARG A O 1
ATOM 630 N N . SER A 1 72 ? -19.927 18.164 -14.095 1.00 57.03 72 SER A N 1
ATOM 631 C CA . SER A 1 72 ? -19.536 18.417 -15.487 1.00 57.03 72 SER A CA 1
ATOM 632 C C . SER A 1 72 ? -20.694 18.902 -16.369 1.00 57.03 72 SER A C 1
ATOM 634 O O . SER A 1 72 ? -20.443 19.329 -17.489 1.00 57.03 72 SER A O 1
ATOM 636 N N . ASN A 1 73 ? -21.950 18.846 -15.897 1.00 53.66 73 ASN A N 1
ATOM 637 C CA . ASN A 1 73 ? -23.120 18.982 -16.774 1.00 53.66 73 ASN A CA 1
ATOM 638 C C . ASN A 1 73 ? -24.100 20.113 -16.412 1.00 53.66 73 ASN A C 1
ATOM 640 O O . ASN A 1 73 ? -25.257 20.077 -16.828 1.00 53.66 73 ASN A O 1
ATOM 644 N N . MET A 1 74 ? -23.663 21.131 -15.663 1.00 56.25 74 MET A N 1
ATOM 645 C CA . MET A 1 74 ? -24.481 22.318 -15.386 1.00 56.25 74 MET A CA 1
ATOM 646 C C . MET A 1 74 ? -23.768 23.605 -15.826 1.00 56.25 74 MET A C 1
ATOM 648 O O . MET A 1 74 ? -23.095 24.255 -15.032 1.00 56.25 74 MET A O 1
ATOM 652 N N . ARG A 1 75 ? -24.096 23.989 -17.073 1.00 51.44 75 ARG A N 1
ATOM 653 C CA . ARG A 1 75 ? -24.310 25.362 -17.581 1.00 51.44 75 ARG A CA 1
ATOM 654 C C . ARG A 1 75 ? -23.184 26.026 -18.384 1.00 51.44 75 ARG A C 1
ATOM 656 O O . ARG A 1 75 ? -22.553 26.976 -17.940 1.00 51.44 75 ARG A O 1
ATOM 663 N N . GLY A 1 76 ? -23.105 25.627 -19.655 1.00 53.12 76 GLY A N 1
ATOM 664 C CA . GLY A 1 76 ? -23.255 26.608 -20.735 1.00 53.12 76 GLY A CA 1
ATOM 665 C C . GLY A 1 76 ? -24.727 27.038 -20.855 1.00 53.12 76 GLY A C 1
ATOM 666 O O . GLY A 1 76 ? -25.623 26.223 -20.623 1.00 53.12 76 GLY A O 1
ATOM 667 N N . GLY A 1 77 ? -24.976 28.315 -21.158 1.00 44.84 77 GLY A N 1
ATOM 668 C CA . GLY A 1 77 ? -26.325 28.840 -21.400 1.00 44.84 77 GLY A CA 1
ATOM 669 C C . GLY A 1 77 ? -26.442 30.363 -21.288 1.00 44.84 77 GLY A C 1
ATOM 670 O O . GLY A 1 77 ? -26.877 30.854 -20.256 1.00 44.84 77 GLY A O 1
ATOM 671 N N . ASN A 1 78 ? -26.036 31.067 -22.346 1.00 34.66 78 ASN A N 1
ATOM 672 C CA . ASN A 1 78 ? -26.523 32.372 -22.830 1.00 34.66 78 ASN A CA 1
ATOM 673 C C . ASN A 1 78 ? -25.834 32.526 -24.202 1.00 34.66 78 ASN A C 1
ATOM 675 O O . ASN A 1 78 ? -24.623 32.691 -24.240 1.00 34.66 78 ASN A O 1
ATOM 679 N N . GLY A 1 79 ? -26.438 32.294 -25.362 1.00 44.69 79 GLY A N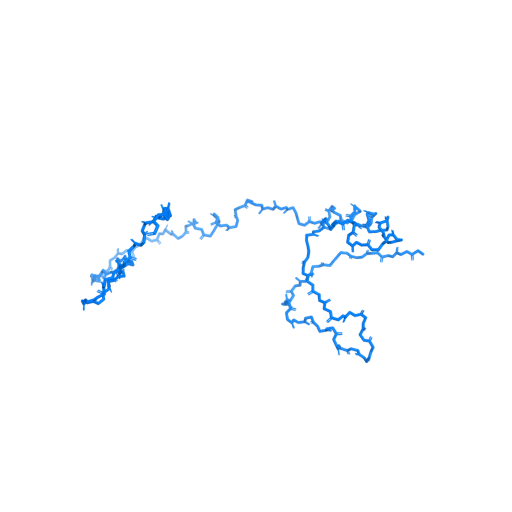 1
ATOM 680 C CA . GLY A 1 79 ? -27.822 32.500 -25.755 1.00 44.69 79 GLY A CA 1
ATOM 681 C C . GLY A 1 79 ? -27.852 33.712 -26.675 1.00 44.69 79 GLY A C 1
ATOM 682 O O . GLY A 1 79 ? -28.173 34.775 -26.184 1.00 44.69 79 GLY A O 1
ATOM 683 N N . GLU A 1 80 ? -27.494 33.540 -27.956 1.00 32.62 80 GLU A N 1
ATOM 684 C CA . GLU A 1 80 ? -27.826 34.464 -29.055 1.00 32.62 80 GLU A CA 1
ATOM 685 C C . GLU A 1 80 ? -27.586 33.777 -30.425 1.00 32.62 80 GLU A C 1
ATOM 687 O O . GLU A 1 80 ? -26.455 33.560 -30.851 1.00 32.62 80 GLU A O 1
ATOM 692 N N . HIS A 1 81 ? -28.687 33.377 -31.074 1.00 42.94 81 HIS A N 1
ATOM 693 C CA . HIS A 1 81 ? -28.853 33.159 -32.527 1.00 42.94 81 HIS A CA 1
ATOM 694 C C . HIS A 1 81 ? -29.477 34.457 -33.090 1.00 42.94 81 HIS A C 1
ATOM 696 O O . HIS A 1 81 ? -30.259 35.060 -32.346 1.00 42.94 81 HIS A O 1
ATOM 702 N N . PRO A 1 82 ? -29.205 34.909 -34.337 1.00 45.47 82 PRO A N 1
ATOM 703 C CA . PRO A 1 82 ? -29.505 34.173 -35.585 1.00 45.47 82 PRO A CA 1
ATOM 704 C C . PRO A 1 82 ? -28.371 34.285 -36.642 1.00 45.47 82 PRO A C 1
ATOM 706 O O . PRO A 1 82 ? -27.540 35.178 -36.577 1.00 45.47 82 PRO A O 1
ATOM 709 N N . ASP A 1 83 ? -28.133 33.340 -37.550 1.00 33.94 83 ASP A N 1
ATOM 710 C CA . ASP A 1 83 ? -28.873 33.073 -38.791 1.00 33.94 83 ASP A CA 1
ATOM 711 C C . ASP A 1 83 ? -28.191 31.875 -39.499 1.00 33.94 83 ASP A C 1
ATOM 713 O O . ASP A 1 83 ? -26.962 31.805 -39.523 1.00 33.94 83 ASP A O 1
ATOM 717 N N . GLY A 1 84 ? -28.967 30.984 -40.131 1.00 39.50 84 GLY A N 1
ATOM 718 C CA . GLY A 1 84 ? -28.488 30.165 -41.261 1.00 39.50 84 GLY A CA 1
ATOM 719 C C . GLY A 1 84 ? -28.293 28.647 -41.068 1.00 39.50 84 GLY A C 1
ATOM 720 O O . GLY A 1 84 ? -27.276 28.206 -40.547 1.00 39.50 84 GLY A O 1
ATOM 721 N N . CYS A 1 85 ? -29.217 27.892 -41.681 1.00 26.52 85 CYS A N 1
ATOM 722 C CA . CYS A 1 85 ? -29.135 26.511 -42.206 1.00 26.52 85 CYS A CA 1
ATOM 723 C C . CYS A 1 85 ? -29.288 25.286 -41.265 1.00 26.52 85 CYS A C 1
ATOM 725 O O . CYS A 1 85 ? -28.405 24.935 -40.491 1.00 26.52 85 CYS A O 1
ATOM 727 N N . PHE A 1 86 ? -30.426 24.597 -41.451 1.00 29.88 86 PHE A N 1
ATOM 728 C CA . PHE A 1 86 ? -30.774 23.202 -41.102 1.00 29.88 86 PHE A CA 1
ATOM 729 C C . PHE A 1 86 ? -29.802 22.190 -41.784 1.00 29.88 86 PHE A C 1
ATOM 731 O O . PHE A 1 86 ? -29.125 22.576 -42.732 1.00 29.88 86 PHE A O 1
ATOM 738 N N . GLU A 1 87 ? -29.635 20.905 -41.430 1.00 34.44 87 GLU A N 1
ATOM 739 C CA . GLU A 1 87 ? -30.528 19.900 -40.825 1.00 34.44 87 GLU A CA 1
ATOM 740 C C . GLU A 1 87 ? -29.700 18.688 -40.293 1.00 34.44 87 GLU A C 1
ATOM 742 O O . GLU A 1 87 ? -28.799 18.206 -40.972 1.00 34.44 87 GLU A O 1
ATOM 747 N N . GLU A 1 88 ? -30.020 18.238 -39.073 1.00 37.19 88 GLU A N 1
ATOM 748 C CA . GLU A 1 88 ? -30.278 16.842 -38.638 1.00 37.19 88 GLU A CA 1
ATOM 749 C C . GLU A 1 88 ? -29.260 15.679 -38.788 1.00 37.19 88 GLU A C 1
ATOM 751 O O . GLU A 1 88 ? -28.938 15.220 -39.876 1.00 37.19 88 GLU A O 1
ATOM 756 N N . ALA A 1 89 ? -28.889 15.100 -37.631 1.00 37.81 89 ALA A N 1
ATOM 757 C CA . ALA A 1 89 ? -28.692 13.656 -37.376 1.00 37.81 89 ALA A CA 1
ATOM 758 C C . ALA A 1 89 ? -28.498 13.463 -35.851 1.00 37.81 89 ALA A C 1
ATOM 760 O O . ALA A 1 89 ? -27.397 13.586 -35.320 1.00 37.81 89 ALA A O 1
ATOM 761 N N . GLN A 1 90 ? -29.547 13.479 -35.026 1.00 38.06 90 GLN A N 1
ATOM 762 C CA . GLN A 1 90 ? -30.383 12.326 -34.665 1.00 38.06 90 GLN A CA 1
ATOM 763 C C . GLN A 1 90 ? -29.663 10.973 -34.637 1.00 38.06 90 GLN A C 1
ATOM 765 O O . GLN A 1 90 ? -29.232 10.472 -35.663 1.00 38.06 90 GLN A O 1
ATOM 770 N N . GLY A 1 91 ? -29.650 10.386 -33.434 1.00 39.22 91 GLY A N 1
ATOM 771 C CA . GLY A 1 91 ? -29.965 8.977 -33.201 1.00 39.22 91 GLY A CA 1
ATOM 772 C C . GLY A 1 91 ? -28.998 7.959 -33.790 1.00 39.22 91 GLY A C 1
ATOM 773 O O . GLY A 1 91 ? -28.919 7.782 -34.996 1.00 39.22 91 GLY A O 1
ATOM 774 N N . ALA A 1 92 ? -28.332 7.200 -32.919 1.00 44.56 92 ALA A N 1
ATOM 775 C CA . ALA A 1 92 ? -27.641 5.972 -33.288 1.00 44.56 92 ALA A CA 1
ATOM 776 C C . ALA A 1 92 ? -28.633 4.970 -33.919 1.00 44.56 92 ALA A C 1
ATOM 778 O O . ALA A 1 92 ? -29.233 4.145 -33.233 1.00 44.56 92 ALA A O 1
ATOM 779 N N . HIS A 1 93 ? -28.821 5.085 -35.231 1.00 45.44 93 HIS A N 1
ATOM 780 C CA . HIS A 1 93 ? -29.518 4.142 -36.085 1.00 45.44 93 HIS A CA 1
ATOM 781 C C . HIS A 1 93 ? -28.476 3.139 -36.582 1.00 45.44 93 HIS A C 1
ATOM 783 O O . HIS A 1 93 ? -27.687 3.436 -37.477 1.00 45.44 93 HIS A O 1
ATOM 789 N N . PHE A 1 94 ? -28.408 1.971 -35.945 1.00 48.72 94 PHE A N 1
ATOM 790 C CA . PHE A 1 94 ? -27.614 0.865 -36.467 1.00 48.72 94 PHE A CA 1
ATOM 791 C C . PHE A 1 94 ? -28.486 0.087 -37.452 1.00 48.72 94 PHE A C 1
ATOM 793 O O . PHE A 1 94 ? -29.238 -0.804 -37.062 1.00 48.72 94 PHE A O 1
ATOM 800 N N . GLU A 1 95 ? -28.435 0.475 -38.723 1.00 56.69 95 GLU A N 1
ATOM 801 C CA . GLU A 1 95 ? -29.146 -0.220 -39.794 1.00 56.69 95 GLU A CA 1
ATOM 802 C C . GLU A 1 95 ? -28.287 -1.382 -40.306 1.00 56.69 95 GLU A C 1
ATOM 804 O O . GLU A 1 95 ? -27.156 -1.199 -40.760 1.00 56.69 95 GLU A O 1
ATOM 809 N N . LEU A 1 96 ? -28.814 -2.599 -40.185 1.00 58.12 96 LEU A N 1
ATOM 810 C CA . LEU A 1 96 ? -28.192 -3.809 -40.715 1.00 58.12 96 LEU A CA 1
ATOM 811 C C . LEU A 1 96 ? -28.376 -3.866 -42.245 1.00 58.12 96 LEU A C 1
ATOM 813 O O . LEU A 1 96 ? -29.436 -3.493 -42.747 1.00 58.12 96 LEU A O 1
ATOM 817 N N . PRO A 1 97 ? -27.389 -4.370 -43.006 1.00 57.53 97 PRO A N 1
ATOM 818 C CA . PRO A 1 97 ? -27.508 -4.514 -44.454 1.00 57.53 97 PRO A CA 1
ATOM 819 C C . PRO A 1 97 ? -28.594 -5.540 -44.845 1.00 57.53 97 PRO A C 1
ATOM 821 O O . PRO A 1 97 ? -28.815 -6.518 -44.119 1.00 57.53 97 PRO A O 1
ATOM 824 N N . PRO A 1 98 ? -29.250 -5.373 -46.012 1.00 53.22 98 PRO A N 1
ATOM 825 C CA . PRO A 1 98 ? -30.294 -6.282 -46.477 1.00 53.22 98 PRO A CA 1
ATOM 826 C C . PRO A 1 98 ? -29.727 -7.697 -46.667 1.00 53.22 98 PRO A C 1
ATOM 828 O O . PRO A 1 98 ? -28.858 -7.922 -47.507 1.00 53.22 98 PRO A O 1
ATOM 831 N N . GLY A 1 99 ? -30.211 -8.647 -45.861 1.00 61.12 99 GLY A N 1
ATOM 832 C CA . GLY A 1 99 ? -29.776 -10.051 -45.859 1.00 61.12 99 GLY A CA 1
ATOM 833 C C . GLY A 1 99 ? -29.210 -10.555 -44.527 1.00 61.12 99 GLY A C 1
ATOM 834 O O . GLY A 1 99 ? -28.996 -11.757 -44.384 1.00 61.12 99 GLY A O 1
ATOM 835 N N . ALA A 1 100 ? -29.003 -9.686 -43.534 1.00 55.03 100 ALA A N 1
ATOM 836 C CA . ALA A 1 100 ? -28.622 -10.110 -42.188 1.00 55.03 100 ALA A CA 1
ATOM 837 C C . ALA A 1 100 ? -29.860 -10.561 -41.386 1.00 55.03 100 ALA A C 1
ATOM 839 O O . ALA A 1 100 ? -30.682 -9.742 -40.984 1.00 55.03 100 ALA A O 1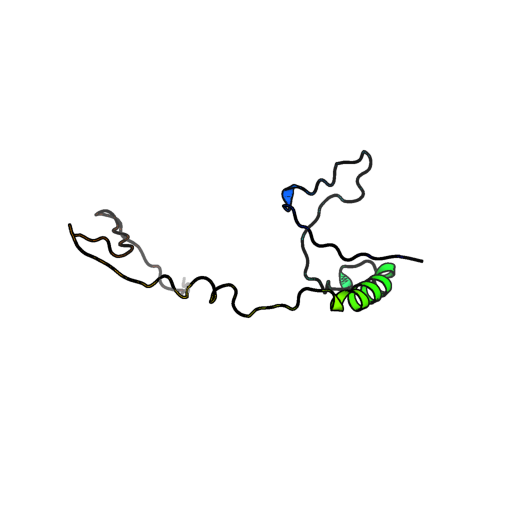
ATOM 840 N N . THR A 1 101 ? -29.994 -11.867 -41.144 1.00 57.44 101 THR A N 1
ATOM 841 C CA . THR A 1 101 ? -30.926 -12.407 -40.140 1.00 57.44 101 THR A CA 1
ATOM 842 C C . THR A 1 101 ? -30.200 -12.467 -38.801 1.00 57.44 101 THR A C 1
ATOM 844 O O . THR A 1 101 ? -29.204 -13.172 -38.663 1.00 57.44 101 THR A O 1
ATOM 847 N N . PHE A 1 102 ? -30.676 -11.693 -37.827 1.00 52.50 102 PHE A N 1
ATOM 848 C CA . PHE A 1 102 ? -30.324 -11.870 -36.422 1.00 52.50 102 PHE A CA 1
ATOM 849 C C . PHE A 1 102 ? -31.156 -13.052 -35.918 1.00 52.50 102 PHE A C 1
ATOM 851 O O . PHE A 1 102 ? -32.381 -12.967 -35.947 1.00 52.50 102 PHE A O 1
ATOM 858 N N . ASP A 1 103 ? -30.512 -14.156 -35.543 1.00 60.00 103 ASP A N 1
ATOM 859 C CA . ASP A 1 103 ? -31.170 -15.339 -34.979 1.00 60.00 103 ASP A CA 1
ATOM 860 C C . ASP A 1 103 ? -31.105 -15.232 -33.442 1.00 60.00 103 ASP A C 1
ATOM 862 O O . ASP A 1 103 ? -30.026 -15.405 -32.864 1.00 60.00 103 ASP A O 1
ATOM 866 N N . PRO A 1 104 ? -32.188 -14.816 -32.757 1.00 50.72 104 PRO A N 1
ATOM 867 C CA . PRO A 1 104 ? -32.219 -14.797 -31.305 1.00 50.72 104 PRO A CA 1
ATOM 868 C C . PRO A 1 104 ? -32.553 -16.202 -30.793 1.00 50.72 104 PRO A C 1
ATOM 870 O O . PRO A 1 104 ? -33.697 -16.637 -30.878 1.00 50.72 104 PRO A O 1
ATOM 873 N N . ASP A 1 105 ? -31.558 -16.886 -30.230 1.00 51.56 105 ASP A N 1
ATOM 874 C CA . ASP A 1 105 ? -31.713 -18.143 -29.486 1.00 51.56 105 ASP A CA 1
ATOM 875 C C . ASP A 1 105 ? -32.757 -18.003 -28.358 1.00 51.56 105 ASP A C 1
ATOM 877 O O . ASP A 1 105 ? -32.673 -17.062 -27.553 1.00 51.56 105 ASP A O 1
ATOM 881 N N . PRO A 1 106 ? -33.709 -18.948 -28.238 1.00 46.16 106 PRO A N 1
ATOM 882 C CA . PRO A 1 106 ? -34.365 -19.172 -26.969 1.00 46.16 106 PRO A CA 1
ATOM 883 C C . PRO A 1 106 ? -34.445 -20.668 -26.606 1.00 46.16 106 PRO A C 1
ATOM 885 O O . PRO A 1 106 ? -35.246 -21.428 -27.141 1.00 46.16 106 PRO A O 1
ATOM 888 N N . GLN A 1 107 ? -33.753 -20.994 -25.513 1.00 41.03 107 GLN A N 1
ATOM 889 C CA . GLN A 1 107 ? -34.223 -21.872 -24.431 1.00 41.03 107 GLN A CA 1
ATOM 890 C C . GLN A 1 107 ? -34.014 -23.395 -24.573 1.00 41.03 107 GLN A C 1
ATOM 892 O O . GLN A 1 107 ? -34.798 -24.132 -25.156 1.00 41.03 107 GLN A O 1
ATOM 897 N N . LEU A 1 108 ? -33.014 -23.881 -23.826 1.00 49.19 108 LEU A N 1
ATOM 898 C CA . LEU A 1 108 ? -33.188 -24.829 -22.709 1.00 49.19 108 LEU A CA 1
ATOM 899 C C . LEU A 1 108 ? -34.345 -25.848 -22.852 1.00 49.19 108 LEU A C 1
ATOM 901 O O . LEU A 1 108 ? -35.464 -25.578 -22.429 1.00 49.19 108 LEU A O 1
ATOM 905 N N . SER A 1 109 ? -34.059 -27.062 -23.338 1.00 37.19 109 SER A N 1
ATOM 906 C CA . SER A 1 109 ? -34.658 -28.317 -22.830 1.00 37.19 109 SER A CA 1
ATOM 907 C C . SER A 1 109 ? -34.100 -29.567 -23.535 1.00 37.19 109 SER A C 1
ATOM 909 O O . SER A 1 109 ? -34.402 -29.858 -24.684 1.00 37.19 109 SER A O 1
ATOM 911 N N . HIS A 1 110 ? -33.309 -30.357 -22.806 1.00 46.22 110 HIS A N 1
ATOM 912 C CA . HIS A 1 110 ? -33.255 -31.816 -22.992 1.00 46.22 110 HIS A CA 1
ATOM 913 C C . HIS A 1 110 ? -34.604 -32.402 -22.504 1.00 46.22 110 HIS A C 1
ATOM 915 O O . HIS A 1 110 ? -35.163 -31.839 -21.557 1.00 46.22 110 HIS A O 1
ATOM 921 N N . PRO A 1 111 ? -35.136 -33.509 -23.071 1.00 50.56 111 PRO A N 1
ATOM 922 C CA . PRO A 1 111 ? -34.576 -34.831 -22.771 1.00 50.56 111 PRO A CA 1
ATOM 923 C C . PRO A 1 111 ? -34.577 -35.866 -23.911 1.00 50.56 111 PRO A C 1
ATOM 925 O O . PRO A 1 111 ? -35.300 -35.788 -24.898 1.00 50.56 111 PRO A O 1
ATOM 928 N N . ALA A 1 112 ? -33.733 -36.873 -23.684 1.00 42.53 112 ALA A N 1
ATOM 929 C CA . ALA A 1 112 ? -33.630 -38.147 -24.383 1.00 42.53 112 ALA A CA 1
ATOM 930 C C . ALA A 1 112 ? -34.917 -38.977 -24.321 1.00 42.53 112 ALA A C 1
ATOM 932 O O . ALA A 1 112 ? -35.550 -38.949 -23.273 1.00 42.53 112 ALA A O 1
ATOM 933 N N . VAL A 1 113 ? -35.185 -39.791 -25.354 1.00 42.88 113 VAL A N 1
ATOM 934 C CA . VAL A 1 113 ? -35.577 -41.225 -25.295 1.00 42.88 113 VAL A CA 1
ATOM 935 C C . VAL A 1 113 ? -35.424 -41.830 -26.722 1.00 42.88 113 VAL A C 1
ATOM 937 O O . VAL A 1 113 ? -35.394 -41.061 -27.681 1.00 42.88 113 VAL A O 1
ATOM 940 N N . PRO A 1 114 ? -35.516 -43.162 -26.891 1.00 53.72 114 PRO A N 1
ATOM 941 C CA . PRO A 1 114 ? -34.456 -44.175 -26.893 1.00 53.72 114 PRO A CA 1
ATOM 942 C C . PRO A 1 114 ? -33.840 -44.481 -28.274 1.00 53.72 114 PRO A C 1
ATOM 944 O O . PRO A 1 114 ? -34.512 -44.271 -29.308 1.00 53.72 114 PRO A O 1
#